Protein AF-A0AAV8Z556-F1 (afdb_monomer_lite)

Organism: NCBI:txid1265417

Radius of gyration: 14.62 Å; chains: 1; bounding box: 35×31×33 Å

InterPro domains:
  IPR013201 Cathepsin propeptide inhibitor domain (I29) [PF08246] (11-70)
  IPR013201 Cathepsin propeptide inhibitor domain (I29) [SM00848] (11-70)
  IPR038765 Papain-like cysteine peptidase superfamily [SSF54001] (4-77)

Sequence (79 aa):
MSTQTSIEDQWTAYKSKFKKSYSDSEEPRRFEIFKEKVEIIEAHNKRYEAGEVTYKKEVNQFADLTPEELKKFTSGLRK

Structure (mmCIF, N/CA/C/O backbone):
data_AF-A0AAV8Z556-F1
#
_entry.id   AF-A0AAV8Z556-F1
#
loop_
_atom_site.group_PDB
_atom_site.id
_atom_site.type_symbol
_atom_site.label_atom_id
_atom_site.label_alt_id
_atom_site.label_comp_id
_atom_site.label_asym_id
_atom_site.label_entity_id
_atom_site.label_seq_id
_atom_site.pdbx_PDB_ins_code
_atom_site.Cartn_x
_atom_site.Cartn_y
_atom_site.Cartn_z
_atom_site.occupancy
_atom_site.B_iso_or_equiv
_atom_site.auth_seq_id
_atom_site.auth_comp_id
_atom_site.auth_asym_id
_atom_site.auth_atom_id
_atom_site.pdbx_PDB_model_num
ATOM 1 N N . MET A 1 1 ? 12.209 11.637 15.863 1.00 34.75 1 MET A N 1
ATOM 2 C CA . MET A 1 1 ? 12.416 12.210 14.519 1.00 34.75 1 MET A CA 1
ATOM 3 C C . MET A 1 1 ? 11.103 12.064 13.785 1.00 34.75 1 MET A C 1
ATOM 5 O O . MET A 1 1 ? 10.645 10.941 13.632 1.00 34.75 1 MET A O 1
ATOM 9 N N . SER A 1 2 ? 10.435 13.176 13.495 1.00 37.88 2 SER A N 1
ATOM 10 C CA . SER A 1 2 ? 9.077 13.183 12.948 1.00 37.88 2 SER A CA 1
ATOM 11 C C . SER A 1 2 ? 9.098 12.613 11.534 1.00 37.88 2 SER A C 1
ATOM 13 O O . SER A 1 2 ? 9.595 13.256 10.613 1.00 37.88 2 SER A O 1
ATOM 15 N N . THR A 1 3 ? 8.622 11.381 11.373 1.00 40.00 3 THR A N 1
ATOM 16 C CA . THR A 1 3 ? 8.539 10.705 10.080 1.00 40.00 3 THR A CA 1
ATOM 17 C C . THR A 1 3 ? 7.390 11.317 9.293 1.00 40.00 3 THR A C 1
ATOM 19 O O . THR A 1 3 ? 6.254 10.851 9.352 1.00 40.00 3 THR A O 1
ATOM 22 N N . GLN A 1 4 ? 7.679 12.391 8.563 1.00 50.56 4 GLN A N 1
ATOM 23 C CA . GLN A 1 4 ? 6.882 12.761 7.404 1.00 50.56 4 GLN A CA 1
ATOM 24 C C . GLN A 1 4 ? 7.104 11.642 6.380 1.00 50.56 4 GLN A C 1
ATOM 26 O O . GLN A 1 4 ? 8.034 11.702 5.580 1.00 50.56 4 GLN A O 1
ATOM 31 N N . THR A 1 5 ? 6.338 10.557 6.485 1.00 56.88 5 THR A N 1
ATOM 32 C CA . THR A 1 5 ? 6.434 9.409 5.581 1.00 56.88 5 THR A CA 1
ATOM 33 C C . THR A 1 5 ? 5.913 9.856 4.219 1.00 56.88 5 THR A C 1
ATOM 35 O O . THR A 1 5 ? 4.725 9.724 3.923 1.00 56.88 5 THR A O 1
ATOM 38 N N . SER A 1 6 ? 6.791 10.485 3.431 1.00 78.31 6 SER A N 1
ATOM 39 C CA . SER A 1 6 ? 6.507 10.910 2.061 1.00 78.31 6 SER A CA 1
ATOM 40 C C . SER A 1 6 ? 5.966 9.713 1.279 1.00 78.31 6 SER A C 1
ATOM 42 O O . SER A 1 6 ? 6.355 8.572 1.541 1.00 78.31 6 SER A O 1
ATOM 44 N N . ILE A 1 7 ? 5.072 9.945 0.317 1.00 80.69 7 ILE A N 1
ATOM 45 C CA . ILE A 1 7 ? 4.495 8.871 -0.512 1.00 80.69 7 ILE A CA 1
ATOM 46 C C . ILE A 1 7 ? 5.602 8.029 -1.174 1.00 80.69 7 ILE A C 1
ATOM 48 O O . ILE A 1 7 ? 5.430 6.833 -1.377 1.00 80.69 7 ILE A O 1
ATOM 52 N N . GLU A 1 8 ? 6.771 8.619 -1.420 1.00 83.06 8 GLU A N 1
ATOM 53 C CA . GLU A 1 8 ? 7.979 7.947 -1.913 1.00 83.06 8 GLU A CA 1
ATOM 54 C C . GLU A 1 8 ? 8.575 6.925 -0.928 1.00 83.06 8 GLU A C 1
ATOM 56 O O . GLU A 1 8 ? 9.020 5.848 -1.335 1.00 83.06 8 GLU A O 1
ATOM 61 N N . ASP A 1 9 ? 8.554 7.220 0.374 1.00 86.12 9 ASP A N 1
ATOM 62 C CA . ASP A 1 9 ? 8.996 6.291 1.419 1.00 86.12 9 ASP A CA 1
ATOM 63 C C . ASP A 1 9 ? 8.009 5.123 1.534 1.00 86.12 9 ASP A C 1
ATOM 65 O O . ASP A 1 9 ? 8.406 3.956 1.504 1.00 86.12 9 ASP A O 1
ATOM 69 N N . GLN A 1 10 ? 6.704 5.427 1.509 1.00 85.69 10 GLN A N 1
ATOM 70 C CA . GLN A 1 10 ? 5.658 4.402 1.461 1.00 85.69 10 GLN A CA 1
ATOM 71 C C . GLN A 1 10 ? 5.770 3.536 0.203 1.00 85.69 10 GLN A C 1
ATOM 73 O O . GLN A 1 10 ? 5.598 2.321 0.279 1.00 85.69 10 GLN A O 1
ATOM 78 N N . TRP A 1 11 ? 6.102 4.135 -0.942 1.00 87.00 11 TRP A N 1
ATOM 79 C CA . TRP A 1 11 ? 6.325 3.433 -2.203 1.00 87.00 11 TRP A CA 1
ATOM 80 C C . TRP A 1 11 ? 7.537 2.503 -2.137 1.00 87.00 11 TRP A C 1
ATOM 82 O O . TRP A 1 11 ? 7.472 1.349 -2.564 1.00 87.00 11 TRP A O 1
ATOM 92 N N . THR A 1 12 ? 8.637 2.961 -1.544 1.00 87.38 12 THR A N 1
ATOM 93 C CA . THR A 1 12 ? 9.852 2.152 -1.371 1.00 87.38 12 THR A CA 1
ATOM 94 C C . THR A 1 12 ? 9.621 1.000 -0.391 1.00 87.38 12 THR A C 1
ATOM 96 O O . THR A 1 12 ? 9.990 -0.148 -0.674 1.00 87.38 12 THR A O 1
ATOM 99 N N . ALA A 1 13 ? 8.938 1.269 0.724 1.00 88.38 13 ALA A N 1
ATOM 100 C CA . ALA A 1 13 ? 8.524 0.257 1.689 1.00 88.38 13 ALA A CA 1
ATOM 101 C C . ALA A 1 13 ? 7.549 -0.751 1.063 1.00 88.38 13 ALA A C 1
ATOM 103 O O . ALA A 1 13 ? 7.693 -1.953 1.273 1.00 88.38 13 ALA A O 1
ATOM 104 N N . TYR A 1 14 ? 6.605 -0.289 0.239 1.00 88.00 14 TYR A N 1
ATOM 105 C CA . TYR A 1 14 ? 5.672 -1.126 -0.512 1.00 88.00 14 TYR A CA 1
ATOM 106 C C . TYR A 1 14 ? 6.402 -2.067 -1.474 1.00 88.00 14 TYR A C 1
ATOM 108 O O . TYR A 1 14 ? 6.217 -3.286 -1.404 1.00 88.00 14 TYR A O 1
ATOM 116 N N . LYS A 1 15 ? 7.281 -1.519 -2.324 1.00 88.19 15 LYS A N 1
ATOM 117 C CA . LYS A 1 15 ? 8.104 -2.305 -3.252 1.00 88.19 15 LYS A CA 1
ATOM 118 C C . LYS A 1 15 ? 8.909 -3.368 -2.511 1.00 88.19 15 LYS A C 1
ATOM 120 O O . LYS A 1 15 ? 8.908 -4.524 -2.924 1.00 88.19 15 LYS A O 1
ATOM 125 N N . SER A 1 16 ? 9.510 -3.010 -1.378 1.00 89.12 16 SER A N 1
ATOM 126 C CA . SER A 1 16 ? 10.301 -3.939 -0.560 1.00 89.12 16 SER A CA 1
ATOM 127 C C . SER A 1 16 ? 9.436 -5.011 0.112 1.00 89.12 16 SER A C 1
ATOM 129 O O . SER A 1 16 ? 9.762 -6.196 0.052 1.00 89.12 16 SER A O 1
ATOM 131 N N . LYS A 1 17 ? 8.297 -4.621 0.699 1.00 89.50 17 LYS A N 1
ATOM 132 C CA . LYS A 1 17 ? 7.362 -5.512 1.407 1.00 89.50 17 LYS A CA 1
ATOM 133 C C . LYS A 1 17 ? 6.757 -6.560 0.476 1.00 89.50 17 LYS A C 1
ATOM 135 O O . LYS A 1 17 ? 6.632 -7.718 0.863 1.00 89.50 17 LYS A O 1
ATOM 140 N N . PHE A 1 18 ? 6.411 -6.166 -0.748 1.00 86.50 18 PHE A N 1
ATOM 141 C CA . PHE A 1 18 ? 5.778 -7.042 -1.738 1.00 86.50 18 PHE A CA 1
ATOM 142 C C . PHE A 1 18 ? 6.739 -7.540 -2.824 1.00 86.50 18 PHE A C 1
ATOM 144 O O . PHE A 1 18 ? 6.295 -8.184 -3.772 1.00 86.50 18 PHE A O 1
ATOM 151 N N . LYS A 1 19 ? 8.044 -7.259 -2.686 1.00 87.88 19 LYS A N 1
ATOM 152 C CA . LYS A 1 19 ? 9.103 -7.610 -3.648 1.00 87.88 19 LYS A CA 1
ATOM 153 C C . LYS A 1 19 ? 8.745 -7.230 -5.093 1.00 87.88 19 LYS A C 1
ATOM 155 O O . LYS A 1 19 ? 8.952 -8.008 -6.022 1.00 87.88 19 LYS A O 1
ATOM 160 N N . LYS A 1 20 ? 8.174 -6.038 -5.274 1.00 83.44 20 LYS A N 1
ATOM 161 C CA . LYS A 1 20 ? 7.782 -5.505 -6.584 1.00 83.44 20 LYS A CA 1
ATOM 162 C C . LYS A 1 20 ? 8.968 -4.787 -7.222 1.00 83.44 20 LYS A C 1
ATOM 164 O O . LYS A 1 20 ? 9.635 -3.984 -6.572 1.00 83.44 20 LYS A O 1
ATOM 169 N N . SER A 1 21 ? 9.191 -5.048 -8.503 1.00 85.06 21 SER A N 1
ATOM 170 C CA . SER A 1 21 ? 10.171 -4.351 -9.331 1.00 85.06 21 SER A CA 1
ATOM 171 C C . SER A 1 21 ? 9.470 -3.918 -10.613 1.00 85.06 21 SER A C 1
ATOM 173 O O . SER A 1 21 ? 8.785 -4.727 -11.238 1.00 85.06 21 SER A O 1
ATOM 175 N N . TYR A 1 22 ? 9.591 -2.639 -10.955 1.00 85.38 22 TYR A N 1
ATOM 176 C CA . TYR A 1 22 ? 8.988 -2.040 -12.142 1.00 85.38 22 TYR A CA 1
ATOM 177 C C . TYR A 1 22 ? 10.098 -1.467 -13.017 1.00 85.38 22 TYR A C 1
ATOM 179 O O . TYR A 1 22 ? 11.145 -1.068 -12.509 1.00 85.38 22 TYR A O 1
ATOM 187 N N . SER A 1 23 ? 9.882 -1.435 -14.328 1.00 89.25 23 SER A N 1
ATOM 188 C CA . SER A 1 23 ? 10.782 -0.739 -15.249 1.00 89.25 23 SER A CA 1
ATOM 189 C C . SER A 1 23 ? 10.610 0.777 -15.139 1.00 89.25 23 SER A C 1
ATOM 191 O O . SER A 1 23 ? 9.541 1.244 -14.756 1.00 89.25 23 SER A O 1
ATOM 193 N N . ASP A 1 24 ? 11.624 1.543 -15.545 1.00 84.75 24 ASP A N 1
ATOM 194 C CA . ASP A 1 24 ? 11.624 3.018 -15.508 1.00 84.75 24 ASP A CA 1
ATOM 195 C C . ASP A 1 24 ? 10.406 3.635 -16.225 1.00 84.75 24 ASP A C 1
ATOM 197 O O . ASP A 1 24 ? 9.810 4.600 -15.765 1.00 84.75 24 ASP A O 1
ATOM 201 N N . SER A 1 25 ? 9.942 2.993 -17.303 1.00 89.06 25 SER A N 1
ATOM 202 C CA . SER A 1 25 ? 8.744 3.414 -18.041 1.00 89.06 25 SER A CA 1
ATOM 203 C C . SER A 1 25 ? 7.419 3.086 -17.337 1.00 89.06 25 SER A C 1
ATOM 205 O O . SER A 1 25 ? 6.404 3.723 -17.612 1.00 89.06 25 SER A O 1
ATOM 207 N N . GLU A 1 26 ? 7.392 2.082 -16.456 1.00 84.50 26 GLU A N 1
ATOM 208 C CA . GLU A 1 26 ? 6.186 1.669 -15.723 1.00 84.50 26 GLU A CA 1
ATOM 209 C C . GLU A 1 26 ? 6.106 2.284 -14.326 1.00 84.50 26 GLU A C 1
ATOM 211 O O . GLU A 1 26 ? 5.005 2.519 -13.827 1.00 84.50 26 GLU A O 1
ATOM 216 N N . GLU A 1 27 ? 7.249 2.557 -13.697 1.00 86.62 27 GLU A N 1
ATOM 217 C CA . GLU A 1 27 ? 7.336 3.128 -12.358 1.00 86.62 27 GLU A CA 1
ATOM 218 C C . GLU A 1 27 ? 6.480 4.392 -12.159 1.00 86.62 27 GLU A C 1
ATOM 220 O O . GLU A 1 27 ? 5.699 4.382 -11.204 1.00 86.62 27 GLU A O 1
ATOM 225 N N . PRO A 1 28 ? 6.506 5.425 -13.031 1.00 87.88 28 PRO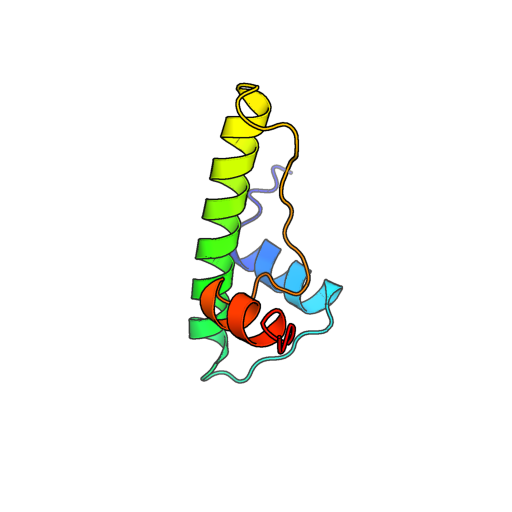 A N 1
ATOM 226 C CA . PRO A 1 28 ? 5.686 6.621 -12.829 1.00 87.88 28 PRO A CA 1
ATOM 227 C C . PRO A 1 28 ? 4.190 6.294 -12.835 1.00 87.88 28 PRO A C 1
ATOM 229 O O . PRO A 1 28 ? 3.465 6.684 -11.923 1.00 87.88 28 PRO A O 1
ATOM 232 N N . ARG A 1 29 ? 3.737 5.472 -13.788 1.00 88.06 29 ARG A N 1
ATOM 233 C CA . ARG A 1 29 ? 2.332 5.058 -13.881 1.00 88.06 29 ARG A CA 1
ATOM 234 C C . ARG A 1 29 ? 1.894 4.262 -12.649 1.00 88.06 29 ARG A C 1
ATOM 236 O O . ARG A 1 29 ? 0.782 4.431 -12.157 1.00 88.06 29 ARG A O 1
ATOM 243 N N . ARG A 1 30 ? 2.749 3.365 -12.150 1.00 87.56 30 ARG A N 1
ATOM 244 C CA . ARG A 1 30 ? 2.460 2.551 -10.957 1.00 87.56 30 ARG A CA 1
ATOM 245 C C . ARG A 1 30 ? 2.479 3.391 -9.681 1.00 87.56 30 ARG A C 1
ATOM 247 O O . ARG A 1 30 ? 1.663 3.145 -8.796 1.00 87.56 30 ARG A O 1
ATOM 254 N N . PHE A 1 31 ? 3.353 4.390 -9.614 1.00 87.62 31 PHE A N 1
ATOM 255 C CA . PHE A 1 31 ? 3.416 5.351 -8.520 1.00 87.62 31 PHE A CA 1
ATOM 256 C C . PHE A 1 31 ? 2.160 6.230 -8.457 1.00 87.62 31 PHE A C 1
ATOM 258 O O . PHE A 1 31 ? 1.607 6.421 -7.375 1.00 87.62 31 PHE A O 1
ATOM 265 N N . GLU A 1 32 ? 1.649 6.692 -9.602 1.00 88.81 32 GLU A N 1
ATOM 266 C CA . GLU A 1 32 ? 0.378 7.426 -9.666 1.00 88.81 32 GLU A CA 1
ATOM 267 C C . GLU A 1 32 ? -0.795 6.585 -9.143 1.00 88.81 32 GLU A C 1
ATOM 269 O O . GLU A 1 32 ? -1.566 7.053 -8.305 1.00 88.81 32 GLU A O 1
ATOM 274 N N . ILE A 1 33 ? -0.887 5.315 -9.558 1.00 87.75 33 ILE A N 1
ATOM 275 C CA . ILE A 1 33 ? -1.921 4.388 -9.064 1.00 87.75 33 ILE A CA 1
ATOM 276 C C . ILE A 1 33 ? -1.788 4.183 -7.551 1.00 87.75 33 ILE A C 1
ATOM 278 O O . ILE A 1 33 ? -2.788 4.191 -6.831 1.00 87.75 33 ILE A O 1
ATOM 282 N N . PHE A 1 34 ? -0.559 4.018 -7.057 1.00 88.31 34 PHE A N 1
ATOM 283 C CA . PHE A 1 34 ? -0.297 3.861 -5.631 1.00 88.31 34 PHE A CA 1
ATOM 284 C C . PHE A 1 34 ? -0.761 5.080 -4.833 1.00 88.31 34 PHE A C 1
ATOM 286 O O . PHE A 1 34 ? -1.445 4.923 -3.822 1.00 88.31 34 PHE A O 1
ATOM 293 N N . LYS A 1 35 ? -0.445 6.286 -5.314 1.00 88.44 35 LYS A N 1
ATOM 294 C CA . LYS A 1 35 ? -0.874 7.537 -4.689 1.00 88.44 35 LYS A CA 1
ATOM 295 C C . LYS A 1 35 ? -2.400 7.624 -4.613 1.00 88.44 35 LYS A C 1
ATOM 297 O O . LYS A 1 35 ? -2.935 7.806 -3.523 1.00 88.44 35 LYS A O 1
ATOM 302 N N . GLU A 1 36 ? -3.095 7.382 -5.725 1.00 88.44 36 GLU A N 1
ATOM 303 C CA . GLU A 1 36 ? -4.563 7.380 -5.754 1.00 88.44 36 GLU A CA 1
ATOM 304 C C . GLU A 1 36 ? -5.146 6.346 -4.773 1.00 88.44 36 GLU A C 1
ATOM 306 O O . GLU A 1 36 ? -6.117 6.613 -4.060 1.00 88.44 36 GLU A O 1
ATOM 311 N N . LYS A 1 37 ? -4.531 5.161 -4.668 1.00 87.12 37 LYS A N 1
ATOM 312 C CA . LYS A 1 37 ? -4.957 4.140 -3.704 1.00 87.12 37 LYS A CA 1
ATOM 313 C C . LYS A 1 37 ? -4.785 4.577 -2.262 1.00 87.12 37 LYS A C 1
ATOM 315 O O . LYS A 1 37 ? -5.691 4.311 -1.472 1.00 87.12 37 LYS A O 1
ATOM 320 N N . VAL A 1 38 ? -3.671 5.219 -1.923 1.00 87.81 38 VAL A N 1
ATOM 321 C CA . VAL A 1 38 ? -3.449 5.766 -0.580 1.00 87.81 38 VAL A CA 1
ATOM 322 C C . VAL A 1 38 ? -4.528 6.798 -0.255 1.00 87.81 38 VAL A C 1
ATOM 324 O O . VAL A 1 38 ? -5.183 6.661 0.775 1.00 87.81 38 VAL A O 1
ATOM 327 N N . GLU A 1 39 ? -4.829 7.719 -1.173 1.00 88.94 39 GLU A N 1
ATOM 328 C CA . GLU A 1 39 ? -5.880 8.729 -0.979 1.00 88.94 39 GLU A CA 1
ATOM 329 C C . GLU A 1 39 ? -7.267 8.097 -0.759 1.00 88.94 39 GLU A C 1
ATOM 331 O O . GLU A 1 39 ? -8.000 8.486 0.154 1.00 88.94 39 GLU A O 1
ATOM 336 N N . ILE A 1 40 ? -7.621 7.061 -1.529 1.00 88.44 40 ILE A N 1
ATOM 337 C CA . ILE A 1 40 ? -8.881 6.315 -1.352 1.00 88.44 40 ILE A CA 1
ATOM 338 C C . ILE A 1 40 ? -8.927 5.608 0.010 1.00 88.44 40 ILE A C 1
ATOM 340 O O . ILE A 1 40 ? -9.982 5.553 0.652 1.00 88.44 40 ILE A O 1
ATOM 344 N N . ILE A 1 41 ? -7.808 5.021 0.441 1.00 89.12 41 ILE A N 1
ATOM 345 C CA . ILE A 1 41 ? -7.695 4.338 1.733 1.00 89.12 41 ILE A CA 1
ATOM 346 C C . ILE A 1 41 ? -7.857 5.344 2.871 1.00 89.12 41 ILE A C 1
ATOM 348 O O . ILE A 1 41 ? -8.657 5.101 3.772 1.00 89.12 41 ILE A O 1
ATOM 352 N N . GLU A 1 42 ? -7.155 6.473 2.813 1.00 90.00 42 GLU A N 1
ATOM 353 C CA . GLU A 1 42 ? -7.259 7.541 3.805 1.00 90.00 42 GLU A CA 1
ATOM 354 C C . GLU A 1 42 ? -8.678 8.106 3.874 1.00 90.00 42 GLU A C 1
ATOM 356 O O . GLU A 1 42 ? -9.239 8.224 4.962 1.00 90.00 42 GLU A O 1
ATOM 361 N N . ALA A 1 43 ? -9.304 8.384 2.727 1.00 91.06 43 ALA A N 1
ATOM 362 C CA . ALA A 1 43 ? -10.687 8.847 2.675 1.00 91.06 43 ALA A CA 1
ATOM 363 C C . ALA A 1 43 ? -11.652 7.830 3.305 1.00 91.06 43 ALA A C 1
ATOM 365 O O . ALA A 1 43 ? -12.545 8.204 4.063 1.00 91.06 43 ALA A O 1
ATOM 366 N N . HIS A 1 44 ? -11.466 6.536 3.042 1.00 91.00 44 HIS A N 1
ATOM 367 C CA . HIS A 1 44 ? -12.286 5.489 3.646 1.00 91.00 44 HIS A CA 1
ATOM 368 C C . HIS A 1 44 ? -12.042 5.342 5.152 1.00 91.00 44 HIS A C 1
ATOM 370 O O . HIS A 1 44 ? -12.995 5.167 5.906 1.00 91.00 44 HIS A O 1
ATOM 376 N N . ASN A 1 45 ? -10.792 5.454 5.602 1.00 90.81 45 ASN A N 1
ATOM 377 C CA . ASN A 1 45 ? -10.447 5.378 7.019 1.00 90.81 45 ASN A CA 1
ATOM 378 C C . ASN A 1 45 ? -10.997 6.581 7.798 1.00 90.81 45 ASN A C 1
ATOM 380 O O . ASN A 1 45 ? -11.523 6.387 8.886 1.00 90.81 45 ASN A O 1
ATOM 384 N N . LYS A 1 46 ? -11.025 7.782 7.207 1.00 93.25 46 LYS A N 1
ATOM 385 C CA . LYS A 1 46 ? -11.727 8.937 7.796 1.00 93.25 46 LYS A CA 1
ATOM 386 C C . LYS A 1 46 ? -13.221 8.666 7.995 1.00 93.25 46 LYS A C 1
ATOM 388 O O . LYS A 1 46 ? -13.783 9.018 9.027 1.00 93.25 46 LYS A O 1
ATOM 393 N N . ARG A 1 47 ? -13.868 8.001 7.032 1.00 92.75 47 ARG A N 1
ATOM 394 C CA . ARG A 1 47 ? -15.275 7.575 7.161 1.00 92.75 47 ARG A CA 1
ATOM 395 C C . ARG A 1 47 ? -15.455 6.493 8.228 1.00 92.75 47 ARG A C 1
ATOM 397 O O . ARG A 1 47 ? -16.479 6.476 8.903 1.00 92.75 47 ARG A O 1
ATOM 404 N N . TYR A 1 48 ? -14.467 5.613 8.397 1.00 92.62 48 TYR A N 1
ATOM 405 C CA . TYR A 1 48 ? -14.454 4.607 9.463 1.00 92.62 48 TYR A CA 1
ATOM 406 C C . TYR A 1 48 ? -14.378 5.271 10.840 1.00 92.62 48 TYR A C 1
ATOM 408 O O . TYR A 1 48 ? -15.157 4.936 11.725 1.00 92.62 48 TYR A O 1
ATOM 416 N N . GLU A 1 49 ? -13.505 6.267 11.003 1.00 91.06 49 GLU A N 1
ATOM 417 C CA . GLU A 1 49 ? -13.399 7.057 12.237 1.00 91.06 49 GLU A CA 1
ATOM 418 C C . GLU A 1 49 ? -14.674 7.860 12.532 1.00 91.06 49 GLU A C 1
ATOM 420 O O . GLU A 1 49 ? -15.047 8.018 13.691 1.00 91.06 49 GLU A O 1
ATOM 425 N N . ALA A 1 50 ? -15.386 8.302 11.491 1.00 92.75 50 ALA A N 1
ATOM 426 C CA . ALA A 1 50 ? -16.703 8.927 11.612 1.00 92.75 50 ALA A CA 1
ATOM 427 C C . ALA A 1 50 ? -17.847 7.931 11.908 1.00 92.75 50 ALA A C 1
ATOM 429 O O . ALA A 1 50 ? -18.983 8.354 12.113 1.00 92.75 50 ALA A O 1
ATOM 430 N N . GLY A 1 51 ? -17.578 6.620 11.916 1.00 92.88 51 GLY A N 1
ATOM 431 C CA . GLY A 1 51 ? -18.578 5.574 12.147 1.00 92.88 51 GLY A CA 1
ATOM 432 C C . GLY A 1 51 ? -19.506 5.290 10.957 1.00 92.88 51 GLY A C 1
ATOM 433 O O . GLY A 1 51 ? -20.501 4.590 11.124 1.00 92.88 51 GLY A O 1
ATOM 434 N N . GLU A 1 52 ? -19.205 5.801 9.756 1.00 91.31 52 GLU A N 1
ATOM 435 C CA . GLU A 1 52 ? -20.007 5.550 8.546 1.00 91.31 52 GLU A CA 1
ATOM 436 C C . GLU A 1 52 ? -19.756 4.168 7.928 1.00 91.31 52 GLU A C 1
ATOM 438 O O . GLU A 1 52 ? -20.602 3.632 7.210 1.00 91.31 52 GLU A O 1
ATOM 443 N N . VAL A 1 53 ? -18.571 3.600 8.153 1.00 91.75 53 VAL A N 1
ATOM 444 C CA . VAL A 1 53 ? -18.187 2.281 7.640 1.00 91.75 53 VAL A CA 1
ATOM 445 C C . VAL A 1 53 ? -17.675 1.413 8.780 1.00 91.75 53 VAL A C 1
ATOM 447 O O . VAL A 1 53 ? -17.092 1.900 9.741 1.00 91.75 53 VAL A O 1
ATOM 450 N N . THR A 1 54 ? -17.889 0.104 8.674 1.00 91.75 54 THR A N 1
ATOM 451 C CA . THR A 1 54 ? -17.561 -0.872 9.728 1.00 91.75 54 THR A CA 1
ATOM 452 C C . THR A 1 54 ? -16.174 -1.489 9.582 1.00 91.75 54 THR A C 1
ATOM 454 O O . THR A 1 54 ? -15.767 -2.303 10.409 1.00 91.75 54 THR A O 1
ATOM 457 N N . TYR A 1 55 ? -15.438 -1.130 8.531 1.00 88.12 55 TYR A N 1
ATOM 458 C CA . TYR A 1 55 ? -14.113 -1.662 8.251 1.00 88.12 55 TYR A CA 1
ATOM 459 C C . TYR A 1 55 ? -13.160 -0.557 7.807 1.00 88.12 55 TYR A C 1
ATOM 461 O O . TYR A 1 55 ? -13.570 0.45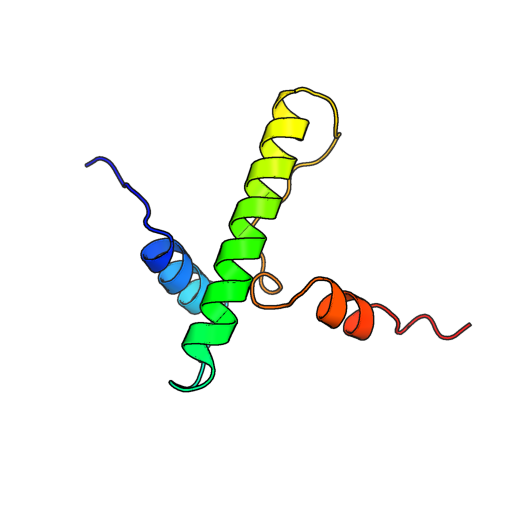9 7.254 1.00 88.12 55 TYR A O 1
ATOM 469 N N . LYS A 1 56 ? -11.870 -0.789 8.044 1.00 88.69 56 LYS A N 1
ATOM 470 C CA . LYS A 1 56 ? -10.774 0.055 7.567 1.00 88.69 56 LYS A CA 1
ATOM 471 C C . LYS A 1 56 ? -10.130 -0.562 6.331 1.00 88.69 56 LYS A C 1
ATOM 473 O O . LYS A 1 56 ? -10.142 -1.783 6.154 1.00 88.69 56 LYS A O 1
ATOM 478 N N . LYS A 1 57 ? -9.538 0.273 5.484 1.00 87.88 57 LYS A N 1
ATOM 479 C CA . LYS A 1 57 ? -8.699 -0.168 4.367 1.00 87.88 57 LYS A CA 1
ATOM 480 C C . LYS A 1 57 ? -7.224 0.030 4.716 1.00 87.88 57 LYS A C 1
ATOM 482 O O . LYS A 1 57 ? -6.864 0.892 5.513 1.00 87.88 57 LYS A O 1
ATOM 487 N N . GLU A 1 58 ? -6.376 -0.772 4.087 1.00 86.75 58 GLU A N 1
ATOM 488 C CA . GLU A 1 58 ? -4.922 -0.691 4.203 1.00 86.75 58 GLU A CA 1
ATOM 489 C C . GLU A 1 58 ? -4.283 -0.932 2.829 1.00 86.75 58 GLU A C 1
ATOM 491 O O . GLU A 1 58 ? -4.873 -1.573 1.950 1.00 86.75 58 GLU A O 1
ATOM 496 N N . VAL A 1 59 ? -3.071 -0.406 2.645 1.00 85.50 59 VAL A N 1
ATOM 497 C CA . VAL A 1 59 ? -2.234 -0.638 1.467 1.00 85.50 59 VAL A CA 1
ATOM 498 C C . VAL A 1 59 ? -1.825 -2.115 1.430 1.00 85.50 59 VAL A C 1
ATOM 500 O O . VAL A 1 59 ? -1.085 -2.593 2.288 1.00 85.50 59 VAL A O 1
ATOM 503 N N . ASN A 1 60 ? -2.286 -2.844 0.414 1.00 85.62 60 ASN A N 1
ATOM 504 C CA . ASN A 1 60 ? -1.930 -4.250 0.186 1.00 85.62 60 ASN A CA 1
ATOM 505 C C . ASN A 1 60 ? -1.230 -4.426 -1.177 1.00 85.62 60 ASN A C 1
ATOM 507 O O . ASN A 1 60 ? -1.177 -3.473 -1.938 1.00 85.62 60 ASN A O 1
ATOM 511 N N . GLN A 1 61 ? -0.765 -5.635 -1.520 1.00 82.19 61 GLN A N 1
ATOM 512 C CA . GLN A 1 61 ? -0.166 -6.014 -2.820 1.00 82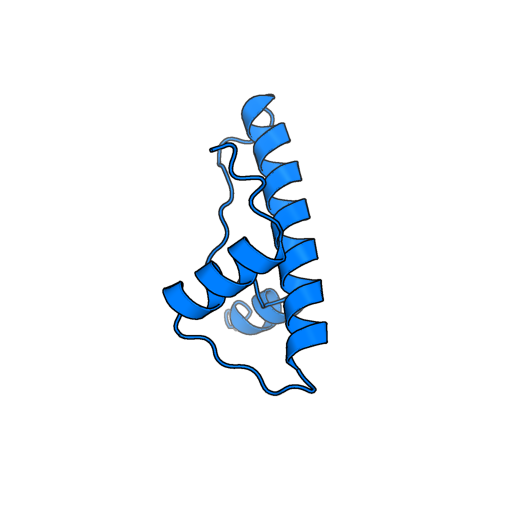.19 61 GLN A CA 1
ATOM 513 C C . GLN A 1 61 ? -0.941 -5.617 -4.096 1.00 82.19 61 GLN A C 1
ATOM 515 O O . GLN A 1 61 ? -0.411 -5.751 -5.199 1.00 82.19 61 GLN A O 1
ATOM 520 N N . PHE A 1 62 ? -2.199 -5.197 -3.959 1.00 79.25 62 PHE A N 1
ATOM 521 C CA . PHE A 1 62 ? -3.042 -4.659 -5.024 1.00 79.25 62 PHE A CA 1
ATOM 522 C C . PHE A 1 62 ? -3.073 -3.121 -5.061 1.00 79.25 62 PHE A C 1
ATOM 524 O O . PHE A 1 62 ? -3.897 -2.543 -5.767 1.00 79.25 62 PHE A O 1
ATOM 531 N N . ALA A 1 63 ? -2.221 -2.441 -4.293 1.00 81.00 63 ALA A N 1
ATOM 532 C CA . ALA A 1 63 ? -2.137 -0.982 -4.282 1.00 81.00 63 ALA A CA 1
ATOM 533 C C . ALA A 1 63 ? -1.548 -0.417 -5.584 1.00 81.00 63 ALA A C 1
ATOM 535 O O . ALA A 1 63 ? -1.770 0.745 -5.887 1.00 81.00 63 ALA A O 1
ATOM 536 N N . ASP A 1 64 ? -0.859 -1.240 -6.381 1.00 79.69 64 ASP A N 1
ATOM 537 C CA . ASP A 1 64 ? -0.404 -0.892 -7.737 1.00 79.69 64 ASP A CA 1
ATOM 538 C C . ASP A 1 64 ? -1.423 -1.220 -8.847 1.00 79.69 64 ASP A C 1
ATOM 540 O O . ASP A 1 64 ? -1.144 -1.010 -10.033 1.00 79.69 64 ASP A O 1
ATOM 544 N N . LEU A 1 65 ? -2.599 -1.742 -8.475 1.00 77.31 65 LEU A N 1
ATOM 545 C CA . LEU A 1 65 ? -3.675 -2.087 -9.399 1.00 77.31 65 LEU A CA 1
ATOM 546 C C . LEU A 1 65 ? -4.836 -1.105 -9.269 1.00 77.31 65 LEU A C 1
ATOM 548 O O . LEU A 1 65 ? -5.335 -0.828 -8.175 1.00 77.31 65 LEU A O 1
ATOM 552 N N . THR A 1 66 ? -5.338 -0.632 -10.407 1.00 74.25 66 THR A N 1
ATOM 553 C CA . THR A 1 66 ? -6.567 0.162 -10.436 1.00 74.25 66 THR A CA 1
ATOM 554 C C . THR A 1 66 ? -7.756 -0.711 -10.014 1.00 74.25 66 THR A C 1
ATOM 556 O O . THR A 1 66 ? -7.727 -1.938 -10.162 1.00 74.25 66 THR A O 1
ATOM 559 N N . PRO A 1 67 ? -8.831 -0.122 -9.457 1.00 67.94 67 PRO A N 1
ATOM 560 C CA . PRO A 1 67 ? -10.036 -0.890 -9.144 1.00 67.94 67 PRO A CA 1
ATOM 561 C C . PRO A 1 67 ? -10.626 -1.577 -10.387 1.00 67.94 67 PRO A C 1
ATOM 563 O O . PRO A 1 67 ? -11.229 -2.639 -10.263 1.00 67.94 67 PRO A O 1
ATOM 566 N N . GLU A 1 68 ? -10.407 -1.017 -11.577 1.00 68.50 68 GLU A N 1
ATOM 567 C CA . GLU A 1 68 ? -10.811 -1.608 -12.854 1.00 68.50 68 GLU A CA 1
ATOM 568 C C . GLU A 1 68 ? -10.013 -2.872 -13.195 1.00 68.50 68 GLU A C 1
ATOM 570 O O . GLU A 1 68 ? -10.599 -3.898 -13.545 1.00 68.50 68 GLU A O 1
ATOM 575 N N . GLU A 1 69 ? -8.690 -2.840 -13.025 1.00 73.94 69 GLU A N 1
ATOM 576 C CA . GLU A 1 69 ? -7.833 -4.012 -13.235 1.00 73.94 69 GLU A CA 1
ATOM 577 C C . GLU A 1 69 ? -8.104 -5.093 -12.181 1.00 73.94 69 GLU A C 1
ATOM 579 O O . GLU A 1 69 ? -8.210 -6.278 -12.503 1.00 73.94 69 GLU A O 1
ATOM 584 N N . LEU A 1 70 ? -8.336 -4.694 -10.927 1.00 69.56 70 LEU A N 1
ATOM 585 C CA . LEU A 1 70 ? -8.735 -5.621 -9.869 1.00 69.56 70 LEU A CA 1
ATOM 586 C C . LEU A 1 70 ? -10.098 -6.264 -10.163 1.00 69.56 70 LEU A C 1
ATOM 588 O O . LEU A 1 70 ? -10.296 -7.453 -9.904 1.00 69.56 70 LEU A O 1
ATOM 592 N N . LYS A 1 71 ? -11.033 -5.510 -10.752 1.00 67.56 71 L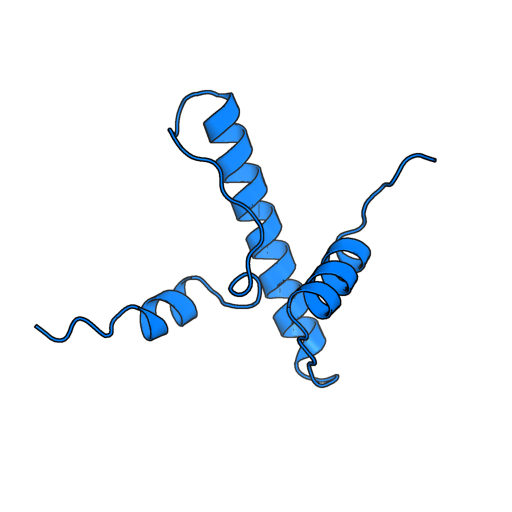YS A N 1
ATOM 593 C CA . LYS A 1 71 ? -12.327 -6.040 -11.191 1.00 67.56 71 LYS A CA 1
ATOM 594 C C . LYS A 1 71 ? -12.149 -7.059 -12.313 1.00 67.56 71 LYS A C 1
ATOM 596 O O . LYS A 1 71 ? -12.796 -8.095 -12.262 1.00 67.56 71 LYS A O 1
ATOM 601 N N . LYS A 1 72 ? -11.239 -6.845 -13.270 1.00 64.75 72 LYS A N 1
ATOM 602 C CA . LYS A 1 72 ? -10.911 -7.865 -14.289 1.00 64.75 72 LYS A CA 1
ATOM 603 C C . LYS A 1 72 ? -10.328 -9.134 -13.667 1.00 64.75 72 LYS A C 1
ATOM 605 O O . LYS A 1 72 ? -10.700 -10.227 -14.078 1.00 64.75 72 LYS A O 1
ATOM 610 N N . PHE A 1 73 ? -9.477 -8.994 -12.651 1.00 61.88 73 PHE A N 1
ATOM 611 C CA . PHE A 1 73 ? -8.856 -10.132 -11.967 1.00 61.88 73 PHE A CA 1
ATOM 612 C C . PHE A 1 73 ? -9.852 -10.941 -11.120 1.00 61.88 73 PHE A C 1
ATOM 614 O O . PHE A 1 73 ? -9.754 -12.160 -11.021 1.00 61.88 73 PHE A O 1
ATOM 621 N N . THR A 1 74 ? -10.837 -10.267 -10.523 1.00 62.91 74 THR A N 1
ATOM 622 C CA . THR A 1 74 ? -11.858 -10.879 -9.654 1.00 62.91 74 THR A CA 1
ATOM 623 C C . THR A 1 74 ? -13.143 -11.270 -10.389 1.00 62.91 74 THR A C 1
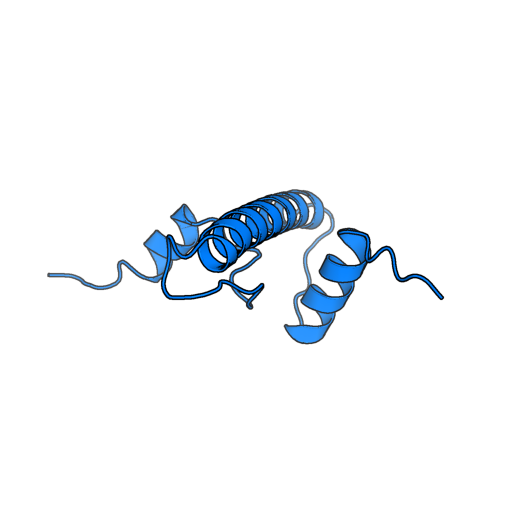ATOM 625 O O . THR A 1 74 ? -13.917 -12.074 -9.875 1.00 62.91 74 THR A O 1
ATOM 628 N N . SER A 1 75 ? -13.365 -10.788 -11.617 1.00 59.25 75 SER A N 1
ATOM 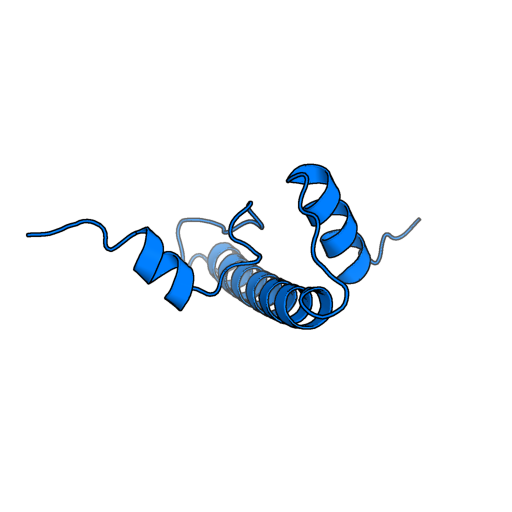629 C CA . SER A 1 75 ? -14.539 -11.108 -12.448 1.00 59.25 75 SER A CA 1
ATOM 630 C C . SER A 1 75 ? -14.514 -12.528 -13.046 1.00 59.25 75 SER A C 1
ATOM 632 O O . SER A 1 75 ? -15.274 -12.826 -13.967 1.00 59.25 75 SER A O 1
ATOM 634 N N . GLY A 1 76 ? -13.698 -13.435 -12.502 1.00 54.94 76 GLY A N 1
ATOM 635 C CA . GLY A 1 76 ? -13.691 -14.860 -12.839 1.00 54.94 76 GLY A CA 1
ATOM 636 C C . GLY A 1 76 ? -14.954 -15.633 -12.431 1.00 54.94 76 GLY A C 1
ATOM 637 O O . GLY A 1 76 ? -15.023 -16.832 -12.690 1.00 54.94 76 GLY A O 1
ATOM 638 N N . LEU A 1 77 ? -15.970 -14.987 -11.844 1.00 59.16 77 LEU A N 1
ATOM 639 C CA . LEU A 1 77 ? -17.301 -15.577 -11.673 1.00 59.16 77 LEU A CA 1
ATOM 640 C C . LEU A 1 77 ? -18.026 -15.621 -13.034 1.00 59.16 77 LEU A C 1
ATOM 642 O O . LEU A 1 77 ? -18.925 -14.832 -13.325 1.00 59.16 77 LEU A O 1
ATOM 646 N N . ARG A 1 78 ? -17.595 -16.544 -13.902 1.00 48.75 78 ARG A N 1
ATOM 647 C CA . ARG A 1 78 ? -18.412 -17.010 -15.027 1.00 48.75 78 ARG A CA 1
ATOM 648 C C . ARG A 1 78 ? -19.668 -17.656 -14.439 1.00 48.75 78 ARG A C 1
ATOM 650 O O . ARG A 1 78 ? -19.567 -18.598 -13.658 1.00 48.75 78 ARG A O 1
ATOM 657 N N . LYS A 1 79 ? -20.812 -17.066 -14.771 1.00 48.34 79 LYS A N 1
ATOM 658 C CA . LYS A 1 79 ? -22.151 -17.585 -14.500 1.00 48.34 79 LYS A CA 1
ATOM 659 C C . LYS A 1 79 ? -22.450 -18.787 -15.392 1.00 48.34 79 LYS A C 1
ATOM 661 O O . LYS A 1 79 ? -21.901 -18.808 -16.518 1.00 48.34 79 LYS A O 1
#

Foldseek 3Di:
DDPPCPLVNVVVVLCVVLVDDDDPVCVVLLSVLLVVLVVVQVVVVVCVVVVNDVDGDDDDPCSSPDVVRVCVVVVPPDD

Secondary structure (DSSP, 8-state):
------HHHHHHHHHHHTT----TTTHHHHHHHHHHHHHHHHHHHHHHHTTS-S------TTTTS-HHHHHHHHTT---

pLDDT: mean 80.32, std 14.15, range [34.75, 93.25]